Protein AF-A0A6F8TC86-F1 (afdb_monomer_lite)

Structure (mmCIF, N/CA/C/O backbone):
data_AF-A0A6F8TC86-F1
#
_entry.id   AF-A0A6F8TC86-F1
#
loop_
_atom_site.group_PDB
_atom_site.id
_atom_site.type_symbol
_atom_site.label_atom_id
_atom_site.label_alt_id
_atom_site.label_comp_id
_atom_site.label_asym_id
_atom_site.label_entity_id
_atom_site.label_seq_id
_atom_site.pdbx_PDB_ins_code
_atom_site.Cartn_x
_atom_site.Cartn_y
_atom_site.Cartn_z
_atom_site.occupancy
_atom_site.B_iso_or_equiv
_atom_site.auth_seq_id
_atom_site.auth_comp_id
_atom_site.auth_asym_id
_atom_site.auth_atom_id
_atom_site.pdbx_PDB_model_num
ATOM 1 N N . MET A 1 1 ? 11.403 32.252 -24.247 1.00 45.94 1 MET A N 1
ATOM 2 C CA . MET A 1 1 ? 11.508 31.681 -22.887 1.00 45.94 1 MET A CA 1
ATOM 3 C C . MET A 1 1 ? 11.179 30.199 -22.982 1.00 45.94 1 MET A C 1
ATOM 5 O O . MET A 1 1 ? 10.021 29.873 -23.185 1.00 45.94 1 MET A O 1
ATOM 9 N N . ASN A 1 2 ? 12.176 29.314 -22.921 1.00 53.31 2 ASN A N 1
ATOM 10 C CA . ASN A 1 2 ? 11.933 27.871 -22.824 1.00 53.31 2 ASN A CA 1
ATOM 11 C C . ASN A 1 2 ? 11.804 27.520 -21.340 1.00 53.31 2 ASN A C 1
ATOM 13 O O . ASN A 1 2 ? 12.812 27.300 -20.674 1.00 53.31 2 ASN A O 1
ATOM 17 N N . SER A 1 3 ? 10.586 27.521 -20.795 1.00 66.25 3 SER A N 1
ATOM 18 C CA . SER A 1 3 ? 10.360 26.902 -19.492 1.00 66.25 3 SER A CA 1
ATOM 19 C C . SER A 1 3 ? 10.403 25.391 -19.685 1.00 66.25 3 SER A C 1
ATOM 21 O O . SER A 1 3 ? 9.488 24.804 -20.263 1.00 66.25 3 SER A O 1
ATOM 23 N N . ASN A 1 4 ? 11.475 24.753 -19.218 1.00 78.25 4 ASN A N 1
ATOM 24 C CA . ASN A 1 4 ? 11.487 23.306 -19.040 1.00 78.25 4 ASN A CA 1
ATOM 25 C C . ASN A 1 4 ? 10.399 22.972 -18.013 1.00 78.25 4 ASN A C 1
ATOM 27 O O . ASN A 1 4 ? 10.563 23.225 -16.821 1.00 78.25 4 ASN A O 1
ATOM 31 N N . PHE A 1 5 ? 9.256 22.476 -18.481 1.00 83.44 5 PHE A N 1
ATOM 32 C CA . PHE A 1 5 ? 8.169 22.073 -17.600 1.00 83.44 5 PHE A CA 1
ATOM 33 C C . PHE A 1 5 ? 8.553 20.781 -16.876 1.00 83.44 5 PHE A C 1
ATOM 35 O O . PHE A 1 5 ? 8.745 19.738 -17.501 1.00 83.44 5 PHE A O 1
ATOM 42 N N . THR A 1 6 ? 8.624 20.842 -15.548 1.00 88.25 6 THR A N 1
ATOM 43 C CA . THR A 1 6 ? 8.778 19.656 -14.701 1.00 88.25 6 THR A CA 1
ATOM 44 C C . THR A 1 6 ? 7.419 18.989 -14.516 1.00 88.25 6 THR A C 1
ATOM 46 O O . THR A 1 6 ? 6.499 19.578 -13.950 1.00 88.25 6 THR A O 1
ATOM 49 N N . ARG A 1 7 ? 7.281 17.743 -14.978 1.00 88.44 7 ARG A N 1
ATOM 50 C CA . ARG A 1 7 ? 6.081 16.933 -14.738 1.00 88.44 7 ARG A CA 1
ATOM 51 C C . ARG A 1 7 ? 6.150 16.312 -13.341 1.00 88.44 7 ARG A C 1
ATOM 53 O O . ARG A 1 7 ? 7.044 15.517 -13.074 1.00 88.44 7 ARG A O 1
ATOM 60 N N . ILE A 1 8 ? 5.181 16.633 -12.485 1.00 90.31 8 ILE A N 1
ATOM 61 C CA . ILE A 1 8 ? 5.012 16.022 -11.158 1.00 90.31 8 ILE A CA 1
ATOM 62 C C . ILE A 1 8 ? 3.886 14.987 -11.244 1.00 90.31 8 ILE A C 1
ATOM 64 O O . ILE A 1 8 ? 2.792 15.303 -11.708 1.00 90.31 8 ILE A O 1
ATOM 68 N N . ILE A 1 9 ? 4.155 13.754 -10.810 1.00 90.44 9 ILE A N 1
ATOM 69 C CA . ILE A 1 9 ? 3.167 12.668 -10.754 1.00 90.44 9 ILE A CA 1
ATOM 70 C C . ILE A 1 9 ? 2.958 12.314 -9.276 1.00 90.44 9 ILE A C 1
ATOM 72 O O . ILE A 1 9 ? 3.897 11.816 -8.652 1.00 90.44 9 ILE A O 1
ATOM 76 N N . PRO A 1 10 ? 1.776 12.577 -8.689 1.00 94.31 10 PRO A N 1
ATOM 77 C CA . PRO A 1 10 ? 1.536 12.284 -7.283 1.00 94.31 10 PRO A CA 1
ATOM 78 C C . PRO A 1 10 ? 1.423 10.778 -7.063 1.00 94.31 10 PRO A C 1
ATOM 80 O O . PRO A 1 10 ? 0.707 10.093 -7.794 1.00 94.31 10 PRO A O 1
ATOM 83 N N . ILE A 1 11 ? 2.085 10.279 -6.023 1.00 97.19 11 ILE A N 1
ATOM 84 C CA . ILE A 1 11 ? 1.867 8.933 -5.495 1.00 97.19 11 ILE A CA 1
ATOM 85 C C . ILE A 1 11 ? 1.044 9.071 -4.222 1.00 97.19 11 ILE A C 1
ATOM 87 O O . ILE A 1 11 ? 1.436 9.791 -3.307 1.00 97.19 11 ILE A O 1
ATOM 91 N N . TYR A 1 12 ? -0.117 8.430 -4.182 1.00 97.12 12 TYR A N 1
ATOM 92 C CA . TYR A 1 12 ? -1.070 8.562 -3.094 1.00 97.12 12 TYR A CA 1
ATOM 93 C C . TYR A 1 12 ? -1.790 7.244 -2.822 1.00 97.12 12 TYR A C 1
ATOM 95 O O . TYR A 1 12 ? -1.959 6.393 -3.699 1.00 97.12 12 TYR A O 1
ATOM 103 N N . SER A 1 13 ? -2.233 7.106 -1.578 1.00 98.19 13 SER A N 1
ATOM 104 C CA . SER A 1 13 ? -3.127 6.045 -1.133 1.00 98.19 13 SER A CA 1
ATOM 105 C C . SER A 1 13 ? -4.248 6.698 -0.346 1.00 98.19 13 SER A C 1
ATOM 107 O O . SER A 1 13 ? -3.976 7.517 0.531 1.00 98.19 13 SER A O 1
ATOM 109 N N . PHE A 1 14 ? -5.491 6.360 -0.668 1.00 97.81 14 PHE A N 1
ATOM 110 C CA . PHE A 1 14 ? -6.641 6.760 0.119 1.00 97.81 14 PHE A CA 1
ATOM 111 C C . PHE A 1 14 ? -7.274 5.520 0.758 1.00 97.81 14 PHE A C 1
ATOM 113 O O . PHE A 1 14 ? -7.593 4.560 0.051 1.00 97.81 14 PHE A O 1
ATOM 120 N N . PRO A 1 15 ? -7.489 5.541 2.080 1.00 97.00 15 PRO A N 1
ATOM 121 C CA . PRO A 1 15 ? -7.236 6.673 2.981 1.00 97.00 15 PRO A CA 1
ATOM 122 C C . PRO A 1 15 ? -5.811 6.746 3.559 1.00 97.00 15 PRO A C 1
ATOM 124 O O . PRO A 1 15 ? -5.442 7.788 4.090 1.00 97.00 15 PRO A O 1
ATOM 127 N N . CYS A 1 16 ? -5.013 5.679 3.481 1.00 97.12 16 CYS A N 1
ATOM 128 C CA . CYS A 1 16 ? -3.662 5.637 4.051 1.00 97.12 16 CYS A CA 1
ATOM 129 C C . CYS A 1 16 ? -2.775 4.594 3.353 1.00 97.12 16 CYS A C 1
ATOM 131 O O . CYS A 1 16 ? -3.238 3.842 2.488 1.00 97.12 16 CYS A O 1
ATOM 133 N N . ILE A 1 17 ? -1.485 4.563 3.703 1.00 96.19 17 ILE A N 1
ATOM 134 C CA . ILE A 1 17 ? -0.491 3.677 3.078 1.00 96.19 17 ILE A CA 1
ATOM 135 C C . ILE A 1 17 ? -0.751 2.195 3.370 1.00 96.19 17 ILE A C 1
ATOM 137 O O . ILE A 1 17 ? -0.394 1.348 2.559 1.00 96.19 17 ILE A O 1
ATOM 141 N N . GLU A 1 18 ? -1.450 1.866 4.454 1.00 97.31 18 GLU A N 1
ATOM 142 C CA . GLU A 1 18 ? -1.822 0.494 4.806 1.00 97.31 18 GLU A CA 1
ATOM 143 C C . GLU A 1 18 ? -2.677 -0.184 3.728 1.00 97.31 18 GLU A C 1
ATOM 145 O O . GLU A 1 18 ? -2.656 -1.407 3.627 1.00 97.31 18 GLU A O 1
ATOM 150 N N . ILE A 1 19 ? -3.355 0.574 2.855 1.00 98.19 19 ILE A N 1
ATOM 151 C CA . ILE A 1 19 ? -3.999 0.004 1.662 1.00 98.19 19 ILE A CA 1
ATOM 152 C C . ILE A 1 19 ? -2.972 -0.701 0.772 1.00 98.19 19 ILE A C 1
ATOM 154 O O . ILE A 1 19 ? -3.235 -1.796 0.290 1.00 98.19 19 ILE A O 1
ATOM 158 N N . TRP A 1 20 ? -1.784 -0.124 0.576 1.00 97.81 20 TRP A N 1
ATOM 159 C CA . TRP A 1 20 ? -0.716 -0.779 -0.180 1.00 97.81 20 TRP A CA 1
ATOM 160 C C . TRP A 1 20 ? -0.249 -2.078 0.491 1.00 97.81 20 TRP A C 1
ATOM 162 O O . TRP A 1 20 ? -0.056 -3.087 -0.189 1.00 97.81 20 TRP A O 1
ATOM 172 N N . PHE A 1 21 ? -0.120 -2.092 1.818 1.00 97.25 21 PHE A N 1
ATOM 173 C CA . PHE A 1 21 ? 0.275 -3.297 2.553 1.00 97.25 21 PHE A CA 1
ATOM 174 C C . PHE A 1 21 ? -0.800 -4.380 2.496 1.00 97.25 21 PHE A C 1
ATOM 176 O O . PHE A 1 21 ? -0.490 -5.529 2.190 1.00 97.25 21 PHE A O 1
ATOM 183 N N . LEU A 1 22 ? -2.071 -4.005 2.639 1.00 97.50 22 LEU A N 1
ATOM 184 C CA . LEU A 1 22 ? -3.201 -4.918 2.510 1.00 97.50 22 LEU A CA 1
ATOM 185 C C . LEU A 1 22 ? -3.234 -5.623 1.143 1.00 97.50 22 LEU A C 1
ATOM 187 O O . LEU A 1 22 ? -3.530 -6.816 1.062 1.00 97.50 22 LEU A O 1
ATOM 191 N N . LEU A 1 23 ? -2.848 -4.917 0.076 1.00 98.12 23 LEU A N 1
ATOM 192 C CA . LEU A 1 23 ? -2.820 -5.455 -1.286 1.00 98.12 23 LEU A CA 1
ATOM 193 C C . LEU A 1 23 ? -1.779 -6.564 -1.501 1.00 98.12 23 LEU A C 1
ATOM 195 O O . LEU A 1 23 ? -1.876 -7.274 -2.503 1.00 98.12 23 LEU A O 1
ATOM 199 N N . HIS A 1 24 ? -0.845 -6.789 -0.571 1.00 97.81 24 HIS A N 1
ATOM 200 C CA . HIS A 1 24 ? 0.015 -7.982 -0.589 1.00 97.81 24 HIS A CA 1
ATOM 201 C C . HIS A 1 24 ? -0.783 -9.263 -0.299 1.00 97.81 24 HIS A C 1
ATOM 203 O O . HIS A 1 24 ? -0.402 -10.345 -0.740 1.00 97.81 24 HIS A O 1
ATOM 209 N N . PHE A 1 25 ? -1.932 -9.146 0.368 1.00 97.31 25 PHE A N 1
ATOM 210 C CA . PHE A 1 25 ? -2.750 -10.278 0.793 1.00 97.31 25 PHE A CA 1
ATOM 211 C C . PHE A 1 25 ? -4.087 -10.341 0.058 1.00 97.31 25 PHE A C 1
ATOM 213 O O . PHE A 1 25 ? -4.494 -11.413 -0.386 1.00 97.31 25 PHE A O 1
ATOM 220 N N . GLU A 1 26 ? -4.766 -9.217 -0.153 1.00 96.25 26 GLU A N 1
ATOM 221 C CA . GLU A 1 26 ? -6.087 -9.220 -0.782 1.00 96.25 26 GLU A CA 1
ATOM 222 C C . GLU A 1 26 ? -6.380 -7.968 -1.606 1.00 96.25 26 GLU A C 1
ATOM 224 O O . GLU A 1 26 ? -5.914 -6.874 -1.313 1.00 96.25 26 GLU A O 1
ATOM 229 N N . CYS A 1 27 ? -7.200 -8.126 -2.646 1.00 97.88 27 CYS A N 1
ATOM 230 C CA . CYS A 1 27 ? -7.774 -7.005 -3.383 1.00 97.88 27 CYS A CA 1
ATOM 231 C C . CYS A 1 27 ? -9.169 -6.720 -2.828 1.00 97.88 27 CYS A C 1
ATOM 233 O O . CYS A 1 27 ? -10.070 -7.539 -3.012 1.00 97.88 27 CYS A O 1
ATOM 235 N N . THR A 1 28 ? -9.365 -5.562 -2.196 1.00 95.81 28 THR A N 1
ATOM 236 C CA . THR A 1 28 ? -10.651 -5.183 -1.596 1.00 95.81 28 THR A CA 1
ATOM 237 C C . THR A 1 28 ? -11.157 -3.844 -2.119 1.00 95.81 28 THR A C 1
ATOM 239 O O . THR A 1 28 ? -10.427 -2.859 -2.144 1.00 95.81 28 THR A O 1
ATOM 242 N N . THR A 1 29 ? -12.428 -3.804 -2.519 1.00 97.25 29 THR A N 1
ATOM 243 C CA . THR A 1 29 ? -13.163 -2.575 -2.871 1.00 97.25 29 THR A CA 1
ATOM 244 C C . THR A 1 29 ? -14.114 -2.147 -1.754 1.00 97.25 29 THR A C 1
ATOM 246 O O . THR A 1 29 ? -14.945 -1.266 -1.960 1.00 97.25 29 THR A O 1
ATOM 249 N N . ARG A 1 30 ? -14.053 -2.804 -0.584 1.00 94.75 30 ARG A N 1
ATOM 250 C CA . ARG A 1 30 ? -14.906 -2.470 0.559 1.00 94.75 30 ARG A CA 1
ATOM 251 C C . ARG A 1 30 ? -14.582 -1.042 1.010 1.00 94.75 30 ARG A C 1
ATOM 253 O O . ARG A 1 30 ? -13.433 -0.809 1.382 1.00 94.75 30 ARG A O 1
ATOM 260 N N . PRO A 1 31 ? -15.551 -0.113 1.037 1.00 94.75 31 PRO A N 1
ATOM 261 C CA . PRO A 1 31 ? -15.298 1.232 1.529 1.00 94.75 31 PRO A CA 1
ATOM 262 C C . PRO A 1 31 ? -14.981 1.195 3.025 1.00 94.75 31 PRO A C 1
ATOM 264 O O . PRO A 1 31 ? -15.616 0.470 3.795 1.00 94.75 31 PRO A O 1
ATOM 267 N N . PHE A 1 32 ? -14.010 2.001 3.438 1.00 96.69 32 PHE A N 1
ATOM 268 C CA . PHE A 1 32 ? -13.663 2.186 4.842 1.00 96.69 32 PHE A CA 1
ATOM 269 C C . PHE A 1 32 ? -14.294 3.469 5.377 1.00 96.69 32 PHE A C 1
ATOM 271 O O . PHE A 1 32 ? -14.468 4.436 4.643 1.00 96.69 32 PHE A O 1
ATOM 278 N N . ASN A 1 33 ? -14.631 3.492 6.662 1.00 97.75 33 ASN A N 1
ATOM 279 C CA . ASN A 1 33 ? -15.150 4.675 7.343 1.00 97.75 33 ASN A CA 1
ATOM 280 C C . ASN A 1 33 ? -14.486 4.789 8.714 1.00 97.75 33 ASN A C 1
ATOM 282 O O . ASN A 1 33 ? -14.014 3.786 9.253 1.00 97.75 33 ASN A O 1
ATOM 286 N N . SER A 1 34 ? -14.461 5.995 9.282 1.00 97.19 34 SER A N 1
ATOM 287 C CA . SER A 1 34 ? -14.123 6.165 10.696 1.00 97.19 34 SER A CA 1
ATOM 288 C C . SER A 1 34 ? -15.114 5.400 11.575 1.00 97.19 34 SER A C 1
ATOM 290 O O . SER A 1 34 ? -16.279 5.208 11.216 1.00 97.19 34 SER A O 1
ATOM 292 N N . GLN A 1 35 ? -14.644 4.944 12.733 1.00 97.50 35 GLN A N 1
ATOM 293 C CA . GLN A 1 35 ? -15.456 4.172 13.671 1.00 97.50 35 GLN A CA 1
ATOM 294 C C . GLN A 1 35 ? -15.226 4.670 15.095 1.00 97.50 35 GLN A C 1
ATOM 296 O O . GLN A 1 35 ? -14.126 4.577 15.642 1.00 97.50 35 GLN A O 1
ATOM 301 N N . GLY A 1 36 ? -16.278 5.210 15.713 1.00 96.19 36 GLY A N 1
ATOM 302 C CA . GLY A 1 36 ? -16.188 5.811 17.042 1.00 96.19 36 GLY A CA 1
ATOM 303 C C . GLY A 1 36 ? -15.147 6.933 17.077 1.00 96.19 36 GLY A C 1
ATOM 304 O O . GLY A 1 36 ? -15.276 7.922 16.362 1.00 96.19 36 GLY A O 1
ATOM 305 N N . LYS A 1 37 ? -14.112 6.770 17.909 1.00 96.88 37 LYS A N 1
ATOM 306 C CA . LYS A 1 37 ? -12.999 7.729 18.034 1.00 96.88 37 LYS A CA 1
ATOM 307 C C . LYS A 1 37 ? -11.842 7.473 17.061 1.00 96.88 37 LYS A C 1
ATOM 309 O O . LYS A 1 37 ? -10.910 8.267 17.043 1.00 96.88 37 LYS A O 1
ATOM 314 N N . LYS A 1 38 ? -11.883 6.384 16.287 1.00 97.62 38 LYS A N 1
ATOM 315 C CA . LYS A 1 38 ? -10.810 6.006 15.364 1.00 97.62 38 LYS A CA 1
ATOM 316 C C . LYS A 1 38 ? -11.007 6.674 14.012 1.00 97.62 38 LYS A C 1
ATOM 318 O O . LYS A 1 38 ? -12.089 6.606 13.418 1.00 97.62 38 LYS A O 1
ATOM 323 N N . SER A 1 39 ? -9.945 7.290 13.512 1.00 97.88 39 SER A N 1
ATOM 324 C CA . SER A 1 39 ? -9.850 7.747 12.133 1.00 97.88 39 SER A CA 1
ATOM 325 C C .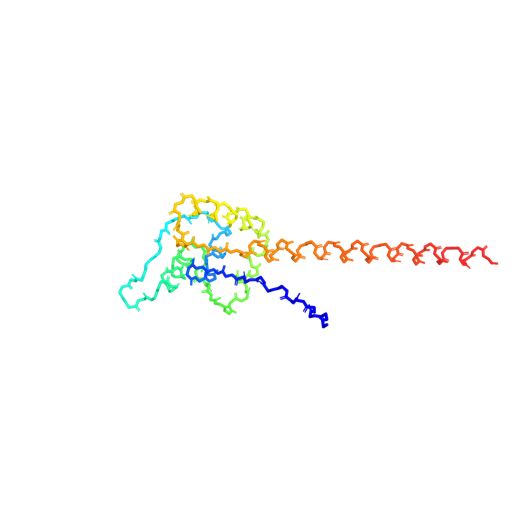 SER A 1 39 ? -9.987 6.575 11.160 1.00 97.88 39 SER A C 1
ATOM 327 O O . SER A 1 39 ? -9.763 5.412 11.495 1.00 97.88 39 SER A O 1
ATOM 329 N N . ILE A 1 40 ? -10.338 6.882 9.913 1.00 97.94 40 ILE A N 1
ATOM 330 C CA . ILE A 1 40 ? -10.433 5.875 8.852 1.00 97.94 40 ILE A CA 1
ATOM 331 C C . ILE A 1 40 ? -9.096 5.131 8.629 1.00 97.94 40 ILE A C 1
ATOM 333 O O . ILE A 1 40 ? -9.104 3.941 8.324 1.00 97.94 40 ILE A O 1
ATOM 337 N N . GLY A 1 41 ? -7.956 5.806 8.827 1.00 97.00 41 GLY A N 1
ATOM 338 C CA . GLY A 1 41 ? -6.629 5.195 8.730 1.00 97.00 41 GLY A CA 1
ATOM 339 C C . GLY A 1 41 ? -6.358 4.215 9.871 1.00 97.00 41 GLY A C 1
ATOM 340 O O . GLY A 1 41 ? -5.917 3.098 9.620 1.00 97.00 41 GLY A O 1
ATOM 341 N N . GLU A 1 42 ? -6.713 4.583 11.107 1.00 97.88 42 GLU A N 1
ATOM 342 C CA . GLU A 1 42 ? -6.620 3.679 12.263 1.00 97.88 42 GLU A CA 1
ATOM 343 C C . GLU A 1 42 ? -7.486 2.429 12.079 1.00 97.88 42 GLU A C 1
ATOM 345 O O . GLU A 1 42 ? -7.032 1.332 12.375 1.00 97.88 42 GLU A O 1
ATOM 350 N N . VAL A 1 43 ? -8.687 2.561 11.504 1.00 98.12 43 VAL A N 1
ATOM 351 C CA . VAL A 1 43 ? -9.557 1.407 11.210 1.00 98.12 43 VAL A CA 1
ATOM 352 C C . VAL A 1 43 ? -8.894 0.423 10.238 1.00 98.12 43 VAL A C 1
ATOM 354 O O . VAL A 1 43 ? -8.995 -0.791 10.416 1.00 98.12 43 VAL A O 1
ATOM 357 N N . ILE A 1 44 ? -8.202 0.917 9.209 1.00 97.50 44 ILE A N 1
ATOM 358 C CA . ILE A 1 44 ? -7.486 0.045 8.264 1.00 97.50 44 ILE A CA 1
ATOM 359 C C . ILE A 1 44 ? -6.249 -0.559 8.908 1.00 97.50 44 ILE A C 1
ATOM 361 O O . ILE A 1 44 ? -5.980 -1.739 8.694 1.00 97.50 44 ILE A O 1
ATOM 365 N N . LYS A 1 45 ? -5.517 0.223 9.703 1.00 97.44 45 LYS A N 1
ATOM 366 C CA . LYS A 1 45 ? -4.365 -0.269 10.454 1.00 97.44 45 LYS A CA 1
ATOM 367 C C . LYS A 1 45 ? -4.764 -1.400 11.399 1.00 97.44 45 LYS A C 1
ATOM 369 O O . LYS A 1 45 ? -4.135 -2.451 11.361 1.00 97.44 45 LYS A O 1
ATOM 374 N N . ASP A 1 46 ? -5.847 -1.233 12.153 1.00 97.50 46 ASP A N 1
ATOM 375 C CA . ASP A 1 46 ? -6.390 -2.274 13.028 1.00 97.50 46 ASP A CA 1
ATOM 376 C C . ASP A 1 46 ? -6.796 -3.522 12.238 1.00 97.50 46 ASP A C 1
ATOM 378 O O . ASP A 1 46 ? -6.526 -4.649 12.653 1.00 97.50 46 ASP A O 1
ATOM 382 N N . TYR A 1 47 ? -7.450 -3.339 11.086 1.00 97.50 47 TYR A N 1
ATOM 383 C CA . TYR A 1 47 ? -7.837 -4.450 10.219 1.00 97.50 47 TYR A CA 1
ATOM 384 C C . TYR A 1 47 ? -6.608 -5.212 9.707 1.00 97.50 47 TYR A C 1
ATOM 386 O O . TYR A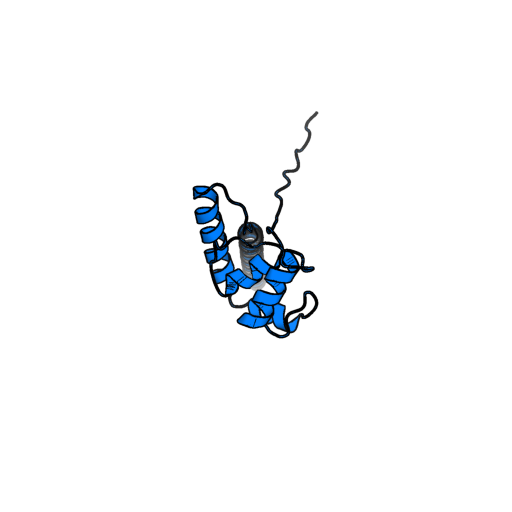 1 47 ? -6.569 -6.440 9.766 1.00 97.50 47 TYR A O 1
ATOM 394 N N . PHE A 1 48 ? -5.578 -4.492 9.262 1.00 97.44 48 PHE A N 1
ATOM 395 C CA . PHE A 1 48 ? -4.328 -5.083 8.802 1.00 97.44 48 PHE A CA 1
ATOM 396 C C . PHE A 1 48 ? -3.601 -5.831 9.928 1.00 97.44 48 PHE A C 1
ATOM 398 O O . PHE A 1 48 ? -3.188 -6.976 9.735 1.00 97.44 48 PHE A O 1
ATOM 405 N N . GLN A 1 49 ? -3.517 -5.229 11.118 1.00 97.88 49 GLN A N 1
ATOM 406 C CA . GLN A 1 49 ? -2.910 -5.845 12.298 1.00 97.88 49 GLN A CA 1
ATOM 407 C C . GLN A 1 49 ? -3.646 -7.116 12.722 1.00 97.88 49 GLN A C 1
ATOM 409 O O . GLN A 1 49 ? -3.039 -8.172 12.865 1.00 97.88 49 GLN A O 1
ATOM 414 N N . SER A 1 50 ? -4.967 -7.035 12.877 1.00 97.88 50 SER A N 1
ATOM 415 C CA . SER A 1 50 ? -5.784 -8.163 13.339 1.00 97.88 50 SER A CA 1
ATOM 416 C C . SER A 1 50 ? -5.859 -9.324 12.347 1.00 97.88 50 SER A C 1
ATOM 418 O O . SER A 1 50 ? -6.101 -10.452 12.770 1.00 97.88 50 SER A O 1
ATOM 420 N N . THR A 1 51 ? -5.650 -9.070 11.051 1.00 97.50 51 THR A N 1
ATOM 421 C CA . THR A 1 51 ? -5.848 -10.086 10.004 1.00 97.50 51 THR A CA 1
ATOM 422 C C . THR A 1 51 ? -4.540 -10.662 9.461 1.00 97.50 51 THR A C 1
ATOM 424 O O . THR A 1 51 ? -4.477 -11.858 9.187 1.00 97.50 51 THR A O 1
ATOM 427 N N . TYR A 1 52 ? -3.501 -9.839 9.286 1.00 96.56 52 TYR A N 1
ATOM 428 C CA . TYR A 1 52 ? -2.303 -10.230 8.527 1.00 96.56 52 TYR A CA 1
ATOM 429 C C . TYR A 1 52 ? -0.990 -10.023 9.277 1.00 96.56 52 TYR A C 1
ATOM 431 O O . TYR A 1 52 ? -0.075 -10.826 9.115 1.00 96.56 52 TYR A O 1
ATOM 439 N N . ALA A 1 53 ? -0.872 -8.957 10.072 1.00 96.44 53 ALA A N 1
ATOM 440 C CA . ALA A 1 53 ? 0.401 -8.580 10.683 1.00 96.44 53 ALA A CA 1
ATOM 441 C C . ALA A 1 53 ? 0.218 -7.990 12.094 1.00 96.44 53 ALA A C 1
ATOM 443 O O . ALA A 1 53 ? 0.300 -6.770 12.252 1.00 96.44 53 ALA A O 1
ATOM 444 N N . PRO A 1 54 ? 0.009 -8.827 13.130 1.00 97.00 54 PRO A N 1
ATOM 445 C CA . PRO A 1 54 ? -0.283 -8.375 14.497 1.00 97.00 54 PRO A CA 1
ATOM 446 C C . PRO A 1 54 ? 0.729 -7.377 15.066 1.00 97.00 54 PRO A C 1
ATOM 448 O O . PRO A 1 54 ? 0.346 -6.417 15.730 1.00 97.00 54 PRO A O 1
ATOM 451 N N . ASP A 1 55 ? 2.007 -7.556 14.734 1.00 96.25 55 ASP A N 1
ATOM 452 C CA . ASP A 1 55 ? 3.101 -6.713 15.223 1.00 96.25 55 ASP A CA 1
ATOM 453 C C . ASP A 1 55 ? 3.385 -5.498 14.322 1.00 96.25 55 ASP A C 1
ATOM 455 O O . ASP A 1 55 ? 4.388 -4.800 14.508 1.00 96.25 55 ASP A O 1
ATOM 459 N N . TYR A 1 56 ? 2.551 -5.240 13.307 1.00 97.25 56 TYR A N 1
ATOM 460 C CA . TYR A 1 56 ? 2.755 -4.122 12.391 1.00 97.25 56 TYR A CA 1
ATOM 461 C C . TYR A 1 56 ? 2.723 -2.786 13.135 1.00 97.25 56 TYR A C 1
ATOM 463 O O . TYR A 1 56 ? 1.737 -2.418 13.770 1.00 97.25 56 TYR A O 1
ATOM 471 N N . THR A 1 57 ? 3.779 -2.007 12.953 1.00 94.75 57 THR A N 1
ATOM 472 C CA . THR A 1 57 ? 3.778 -0.557 13.132 1.00 94.75 57 THR A CA 1
ATOM 473 C C . THR A 1 57 ? 4.505 0.052 11.938 1.00 94.75 57 THR A C 1
ATOM 475 O O . THR A 1 57 ? 5.289 -0.621 11.268 1.00 94.75 57 THR A O 1
ATOM 478 N N . GLU A 1 58 ? 4.301 1.340 11.690 1.00 89.38 58 GLU A N 1
ATOM 479 C CA . GLU A 1 58 ? 4.945 2.086 10.604 1.00 89.38 58 GLU A CA 1
ATOM 480 C C . GLU A 1 58 ? 6.480 2.074 10.721 1.00 89.38 58 GLU A C 1
ATOM 482 O O . GLU A 1 58 ? 7.192 2.295 9.744 1.00 89.38 58 GLU A O 1
ATOM 487 N N . THR A 1 59 ? 6.998 1.814 11.924 1.00 93.06 59 THR A N 1
ATOM 488 C CA . THR A 1 59 ? 8.429 1.756 12.235 1.00 93.06 59 THR A CA 1
ATOM 489 C C . THR A 1 59 ? 8.961 0.331 12.392 1.00 93.06 59 THR A C 1
ATOM 491 O O . THR A 1 59 ? 10.178 0.153 12.511 1.00 93.06 59 THR A O 1
ATOM 494 N N . ASN A 1 60 ? 8.100 -0.694 12.363 1.00 95.56 60 ASN A N 1
ATOM 495 C CA . ASN A 1 60 ? 8.520 -2.088 12.465 1.00 95.56 60 ASN A CA 1
ATOM 496 C C . ASN A 1 60 ? 9.081 -2.581 11.124 1.00 95.56 60 ASN A C 1
ATOM 498 O O . ASN A 1 60 ? 8.372 -3.129 10.277 1.00 95.56 60 ASN A O 1
ATOM 502 N N . LYS A 1 61 ? 10.393 -2.399 10.951 1.00 94.69 61 LYS A N 1
ATOM 503 C CA . LYS A 1 61 ? 11.118 -2.787 9.734 1.00 94.69 61 LYS A CA 1
ATOM 504 C C . LYS A 1 61 ? 10.970 -4.265 9.397 1.00 94.69 61 LYS A C 1
ATOM 506 O O . LYS A 1 61 ? 10.779 -4.576 8.233 1.00 94.69 61 LYS A O 1
ATOM 511 N N . ASN A 1 62 ? 10.990 -5.151 10.392 1.00 96.50 62 ASN A N 1
ATOM 512 C CA . ASN A 1 62 ? 10.931 -6.594 10.155 1.00 96.50 62 ASN A CA 1
ATOM 513 C C . ASN A 1 62 ? 9.612 -7.000 9.483 1.00 96.50 62 ASN A C 1
ATOM 515 O O . ASN A 1 62 ? 9.606 -7.820 8.569 1.00 96.50 62 ASN A O 1
ATOM 519 N N . VAL A 1 63 ? 8.497 -6.393 9.906 1.00 95.25 63 VAL A N 1
ATOM 520 C CA . VAL A 1 63 ? 7.184 -6.628 9.289 1.00 95.25 63 VAL A CA 1
ATOM 521 C C . VAL A 1 63 ? 7.121 -6.031 7.884 1.00 95.25 63 VAL A C 1
ATOM 523 O O . VAL A 1 63 ? 6.568 -6.649 6.987 1.00 95.25 63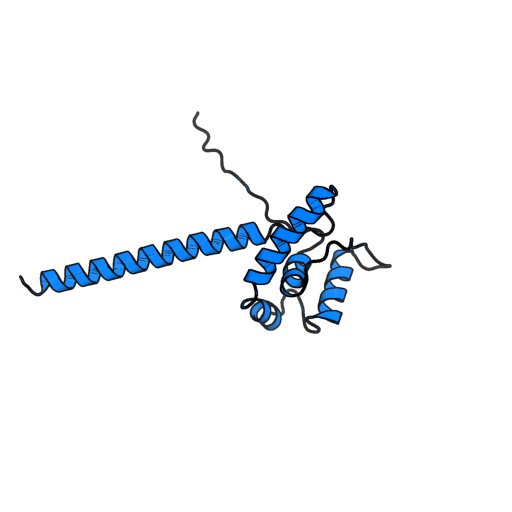 VAL A O 1
ATOM 526 N N . ILE A 1 64 ? 7.694 -4.848 7.652 1.00 92.56 64 ILE A N 1
ATOM 527 C CA . ILE A 1 64 ? 7.692 -4.236 6.313 1.00 92.56 64 ILE A CA 1
ATOM 528 C C . ILE A 1 64 ? 8.581 -5.033 5.345 1.00 92.56 64 ILE A C 1
ATOM 530 O O . ILE A 1 64 ? 8.200 -5.262 4.198 1.00 92.56 64 ILE A O 1
ATOM 534 N N . GLU A 1 65 ? 9.750 -5.484 5.798 1.00 95.25 65 GLU A N 1
ATOM 535 C CA . GLU A 1 65 ? 10.682 -6.293 5.010 1.00 95.25 65 GLU A CA 1
ATOM 536 C C . GLU A 1 65 ? 10.088 -7.655 4.639 1.00 95.25 65 GLU A C 1
ATOM 538 O O . GLU A 1 65 ? 10.326 -8.136 3.531 1.00 95.25 65 GLU A O 1
ATOM 543 N N . SER A 1 66 ? 9.254 -8.248 5.500 1.00 95.19 66 SER A N 1
ATOM 544 C CA . SER A 1 66 ? 8.587 -9.517 5.186 1.00 95.19 66 SER A CA 1
ATOM 545 C C . SER A 1 66 ? 7.541 -9.401 4.072 1.00 95.19 66 SER A C 1
ATOM 547 O O . SER A 1 66 ? 7.230 -10.406 3.440 1.00 95.19 66 SER A O 1
ATOM 549 N N . LEU A 1 67 ? 7.045 -8.193 3.771 1.00 93.44 67 LEU A N 1
ATOM 550 C CA . LEU A 1 67 ? 6.145 -7.945 2.636 1.00 93.44 67 LEU A CA 1
ATOM 551 C C . LEU A 1 67 ? 6.891 -7.877 1.297 1.00 93.44 67 LEU A C 1
ATOM 553 O O . LEU A 1 67 ? 6.283 -8.067 0.243 1.00 93.44 67 LEU A O 1
ATOM 557 N N . VAL A 1 68 ? 8.202 -7.604 1.320 1.00 90.56 68 VAL A N 1
ATOM 558 C CA . VAL A 1 68 ? 8.999 -7.363 0.110 1.00 90.56 68 VAL A CA 1
ATOM 559 C C . VAL A 1 68 ? 8.927 -8.516 -0.886 1.00 90.56 68 VAL A C 1
ATOM 561 O O . VAL A 1 68 ? 8.750 -8.205 -2.054 1.00 90.56 68 VAL A O 1
ATOM 564 N N . PRO A 1 69 ? 9.032 -9.807 -0.523 1.00 92.88 69 PRO A N 1
ATOM 565 C CA . PRO A 1 69 ? 9.018 -10.890 -1.509 1.00 92.88 69 PRO A CA 1
ATOM 566 C C . PRO A 1 69 ? 7.755 -10.935 -2.388 1.00 92.88 69 PRO A C 1
ATOM 568 O O . PRO A 1 69 ? 7.851 -11.269 -3.568 1.00 92.88 69 PRO A O 1
ATOM 571 N N . ASP A 1 70 ? 6.602 -10.519 -1.856 1.00 91.88 70 ASP A N 1
ATOM 572 C CA . ASP A 1 70 ? 5.292 -10.651 -2.510 1.00 91.88 70 ASP A CA 1
ATOM 573 C C . ASP A 1 70 ? 4.789 -9.352 -3.165 1.00 91.88 70 ASP A C 1
ATOM 575 O O . ASP A 1 70 ? 3.614 -9.220 -3.526 1.00 91.88 70 ASP A O 1
ATOM 579 N N . TYR A 1 71 ? 5.672 -8.375 -3.377 1.00 94.81 71 TYR A N 1
ATOM 580 C CA . TYR A 1 71 ? 5.294 -7.066 -3.916 1.00 94.81 71 TYR A CA 1
ATOM 581 C C . TYR A 1 71 ? 4.636 -7.132 -5.312 1.00 94.81 71 TYR A C 1
ATOM 583 O O . TYR A 1 71 ? 3.864 -6.244 -5.681 1.00 94.81 71 TYR A O 1
ATOM 591 N N . GLU A 1 72 ? 4.910 -8.168 -6.116 1.00 96.69 72 GLU A N 1
ATOM 592 C CA . GLU A 1 72 ? 4.270 -8.337 -7.430 1.00 96.69 72 GLU A CA 1
ATOM 593 C C . GLU A 1 72 ? 2.763 -8.584 -7.308 1.00 96.69 72 GLU A C 1
ATOM 595 O O . GLU A 1 72 ? 1.980 -8.065 -8.111 1.00 96.69 72 GLU A O 1
ATOM 600 N N . ARG A 1 73 ? 2.337 -9.293 -6.256 1.00 97.81 73 ARG A N 1
ATOM 601 C CA . ARG A 1 73 ? 0.919 -9.466 -5.934 1.00 97.81 73 ARG A CA 1
ATOM 602 C C . ARG A 1 73 ? 0.278 -8.134 -5.560 1.00 97.81 73 ARG A C 1
ATOM 604 O O . ARG A 1 73 ? -0.823 -7.845 -6.030 1.00 97.81 73 ARG A O 1
ATOM 611 N N . ALA A 1 74 ? 0.981 -7.297 -4.800 1.00 98.06 74 ALA A N 1
ATOM 612 C CA . ALA A 1 74 ? 0.514 -5.955 -4.466 1.00 98.06 74 ALA A CA 1
ATOM 613 C C . ALA A 1 74 ? 0.371 -5.059 -5.705 1.00 98.06 74 ALA A C 1
ATOM 615 O O . ALA A 1 74 ? -0.632 -4.356 -5.835 1.00 98.06 74 ALA A O 1
ATOM 616 N N . ILE A 1 75 ? 1.303 -5.135 -6.666 1.00 98.44 75 ILE A N 1
ATOM 617 C CA . ILE A 1 75 ? 1.172 -4.455 -7.968 1.00 98.44 75 ILE A CA 1
ATOM 618 C C . ILE A 1 75 ? -0.106 -4.910 -8.679 1.00 98.44 75 ILE A C 1
ATOM 620 O O . ILE A 1 75 ? -0.923 -4.071 -9.066 1.00 98.44 75 ILE A O 1
ATOM 624 N N . TYR A 1 76 ? -0.292 -6.224 -8.832 1.00 98.50 76 TYR A N 1
ATOM 625 C CA . TYR A 1 76 ? -1.459 -6.791 -9.509 1.00 98.50 76 TYR A CA 1
ATOM 626 C C . TYR A 1 76 ? -2.772 -6.343 -8.850 1.00 98.50 76 TYR A C 1
ATOM 628 O O . TYR A 1 76 ? -3.672 -5.831 -9.522 1.00 98.50 76 TYR A O 1
ATOM 636 N N . ASN A 1 77 ? -2.860 -6.473 -7.526 1.00 98.62 77 ASN A N 1
ATOM 637 C CA . ASN A 1 77 ? -4.046 -6.101 -6.765 1.00 98.62 77 ASN A CA 1
ATOM 638 C C . ASN A 1 77 ? -4.304 -4.590 -6.803 1.00 98.62 77 ASN A C 1
ATOM 640 O O . ASN A 1 77 ? -5.452 -4.177 -6.909 1.00 98.62 77 ASN A O 1
ATOM 644 N N . SER A 1 78 ? -3.264 -3.756 -6.784 1.00 98.50 78 SER A N 1
ATOM 645 C CA . SER A 1 78 ? -3.402 -2.301 -6.877 1.00 98.50 78 SER A CA 1
ATOM 646 C C . SER A 1 78 ? -3.940 -1.850 -8.240 1.00 98.50 78 SER A C 1
ATOM 648 O O . SER A 1 78 ? -4.859 -1.032 -8.291 1.00 98.50 78 SER A O 1
ATOM 650 N N . ILE A 1 79 ? -3.451 -2.431 -9.342 1.00 98.56 79 ILE A N 1
ATOM 651 C CA . ILE A 1 79 ? -3.989 -2.174 -10.690 1.00 98.56 79 ILE A CA 1
ATOM 652 C C . ILE A 1 79 ? -5.457 -2.608 -10.760 1.00 98.56 79 ILE A C 1
ATOM 654 O O . ILE A 1 79 ? -6.316 -1.870 -11.250 1.00 98.56 79 ILE A O 1
ATOM 658 N N . ARG A 1 80 ? -5.759 -3.805 -10.242 1.00 98.56 80 ARG A N 1
ATOM 659 C CA . ARG A 1 80 ? -7.123 -4.337 -10.198 1.00 98.56 80 ARG A CA 1
ATOM 660 C C . ARG A 1 80 ? -8.054 -3.436 -9.384 1.00 98.56 80 ARG A C 1
ATOM 662 O O . ARG A 1 80 ? -9.140 -3.128 -9.871 1.00 98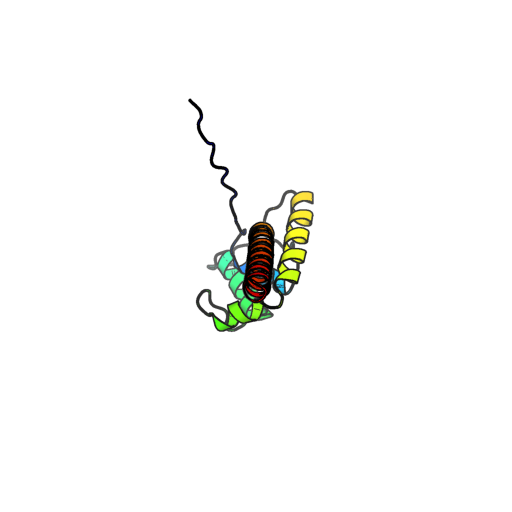.56 80 ARG A O 1
ATOM 669 N N . LEU A 1 81 ? -7.618 -2.974 -8.213 1.00 98.62 81 LEU A N 1
ATOM 670 C CA . LEU A 1 81 ? -8.365 -2.059 -7.355 1.00 98.62 81 LEU A CA 1
ATOM 671 C C . LEU A 1 81 ? -8.701 -0.759 -8.090 1.00 98.62 81 LEU A C 1
ATOM 673 O O . LEU A 1 81 ? -9.872 -0.394 -8.166 1.00 98.62 81 LEU A O 1
ATOM 677 N N . CYS A 1 82 ? -7.708 -0.098 -8.695 1.00 98.12 82 CYS A N 1
ATOM 678 C CA . CYS A 1 82 ? -7.933 1.129 -9.463 1.00 98.12 82 CYS A CA 1
ATOM 679 C C . CYS A 1 82 ? -8.943 0.922 -10.598 1.00 98.12 82 CYS A C 1
ATOM 681 O O . CYS A 1 82 ? -9.836 1.746 -10.783 1.00 98.12 82 CYS A O 1
ATOM 683 N N . ASN A 1 83 ? -8.846 -0.196 -11.322 1.00 98.19 83 ASN A N 1
ATOM 684 C CA . ASN A 1 83 ? -9.774 -0.532 -12.402 1.00 98.19 83 ASN A CA 1
ATOM 685 C C . ASN A 1 83 ? -11.198 -0.825 -11.912 1.00 98.19 83 ASN A C 1
ATOM 687 O O . ASN A 1 83 ? -12.157 -0.595 -12.643 1.00 98.19 83 ASN A O 1
ATOM 691 N N . GLN A 1 84 ? -11.358 -1.395 -10.717 1.00 98.31 84 GLN A N 1
ATOM 692 C CA . GLN A 1 84 ? -12.678 -1.650 -10.141 1.00 98.31 84 GLN A CA 1
ATOM 693 C C . GLN A 1 84 ? -13.308 -0.357 -9.622 1.00 98.31 84 GLN A C 1
ATOM 695 O O . GLN A 1 84 ? -14.480 -0.105 -9.883 1.00 98.31 84 GLN A O 1
ATOM 700 N N . GLN A 1 85 ? -12.522 0.476 -8.946 1.00 98.25 85 GLN A N 1
ATOM 701 C CA . GLN A 1 85 ? -12.991 1.720 -8.344 1.00 98.25 85 GLN A CA 1
ATOM 702 C C . GLN A 1 85 ? -13.310 2.797 -9.383 1.00 98.25 85 GLN A C 1
ATOM 704 O O . GLN A 1 85 ? -14.304 3.508 -9.239 1.00 98.25 85 GLN A O 1
ATOM 709 N N . SER A 1 86 ? -12.546 2.865 -10.479 1.00 97.50 86 SER A N 1
ATOM 710 C CA . SER A 1 86 ? -12.830 3.787 -11.585 1.00 97.50 86 SER A CA 1
ATOM 711 C C . SER A 1 86 ? -14.180 3.509 -12.249 1.00 97.50 86 SER A C 1
ATOM 713 O O . SER A 1 86 ? -14.894 4.446 -12.588 1.00 97.50 86 SER A O 1
ATOM 715 N N . LYS A 1 87 ? -14.587 2.236 -12.360 1.00 98.12 87 LYS A N 1
ATOM 716 C CA . LYS A 1 87 ? -15.896 1.845 -12.918 1.00 98.12 87 LYS A CA 1
ATOM 717 C C . LYS A 1 87 ? -17.081 2.341 -12.094 1.00 98.12 87 LYS A C 1
ATOM 719 O O . LYS A 1 87 ? -18.176 2.458 -12.632 1.00 98.12 87 LYS A O 1
ATOM 724 N N . VAL A 1 88 ? -16.870 2.600 -10.805 1.00 97.50 88 VAL A N 1
ATOM 725 C CA . VAL A 1 88 ? -17.909 3.056 -9.871 1.00 97.50 88 VAL A CA 1
ATOM 726 C C . VAL A 1 88 ? -17.647 4.469 -9.345 1.00 97.50 88 VAL A C 1
ATOM 728 O O . VAL A 1 88 ? -18.312 4.897 -8.408 1.00 97.50 88 VAL A O 1
ATOM 731 N N . ASN A 1 89 ? -16.698 5.203 -9.940 1.00 97.31 89 ASN A N 1
ATOM 732 C CA . ASN A 1 89 ? -16.305 6.559 -9.539 1.00 97.31 89 ASN A CA 1
ATOM 733 C C . ASN A 1 89 ? -15.989 6.702 -8.036 1.00 97.31 89 ASN A C 1
ATOM 735 O O . ASN A 1 89 ? -16.330 7.706 -7.412 1.00 97.31 89 ASN A O 1
ATOM 739 N N . SER A 1 90 ? -15.335 5.699 -7.449 1.00 97.56 90 SER A N 1
ATOM 740 C CA . SER A 1 90 ? -14.916 5.708 -6.045 1.00 97.56 90 SER A CA 1
ATOM 741 C C . SER A 1 90 ? -13.399 5.839 -5.927 1.00 97.56 90 SER A C 1
ATOM 743 O O . SER A 1 90 ? -12.647 5.466 -6.823 1.00 97.56 90 SER A O 1
ATOM 745 N N . ILE A 1 91 ? -12.943 6.366 -4.793 1.00 97.12 91 ILE A N 1
ATOM 746 C CA . ILE A 1 91 ? -11.527 6.390 -4.397 1.00 97.12 91 ILE A CA 1
ATOM 747 C C . ILE A 1 91 ? -11.290 5.666 -3.066 1.00 97.12 91 ILE A C 1
ATOM 749 O O . ILE A 1 91 ? -10.177 5.673 -2.556 1.00 97.12 91 ILE A O 1
ATOM 753 N N . ASN A 1 92 ? -12.326 5.059 -2.478 1.00 97.81 92 ASN A N 1
ATOM 754 C CA . ASN A 1 92 ? -12.273 4.452 -1.152 1.00 97.81 92 ASN A CA 1
ATOM 755 C C . ASN A 1 92 ? -12.458 2.928 -1.223 1.00 97.81 92 ASN A C 1
ATOM 757 O O . ASN A 1 92 ? -13.597 2.476 -1.391 1.00 97.81 92 ASN A O 1
ATOM 761 N N . PRO A 1 93 ? -11.383 2.131 -1.074 1.00 98.19 93 PRO A N 1
ATOM 762 C CA . PRO A 1 93 ? -9.966 2.523 -1.049 1.00 98.19 93 PRO A CA 1
ATOM 763 C C . PRO A 1 93 ? -9.360 2.663 -2.456 1.00 98.19 93 PRO A C 1
ATOM 765 O O . PRO A 1 93 ? -9.869 2.080 -3.415 1.00 98.19 93 PRO A O 1
ATOM 768 N N . ILE A 1 94 ? -8.231 3.365 -2.578 1.00 98.19 94 ILE A N 1
ATOM 769 C CA . ILE A 1 94 ? -7.411 3.395 -3.799 1.00 98.19 94 ILE A CA 1
ATOM 770 C C . ILE A 1 94 ? -5.935 3.609 -3.460 1.00 98.19 94 ILE A C 1
ATOM 772 O O . ILE A 1 94 ? -5.596 4.204 -2.442 1.00 98.19 94 ILE A O 1
ATOM 776 N N . THR A 1 95 ? -5.036 3.152 -4.326 1.00 98.44 95 THR A N 1
ATOM 777 C CA . THR A 1 95 ? -3.619 3.529 -4.277 1.00 98.44 95 THR A CA 1
ATOM 778 C C . THR A 1 95 ? -2.993 3.400 -5.655 1.00 98.44 95 THR A C 1
ATOM 780 O O . THR A 1 95 ? -3.295 2.457 -6.387 1.00 98.44 95 THR A O 1
ATOM 783 N N . ASN A 1 96 ? -2.099 4.322 -6.008 1.00 97.69 96 ASN A N 1
ATOM 784 C CA . ASN A 1 96 ? -1.307 4.236 -7.235 1.00 97.69 96 ASN A CA 1
ATOM 785 C C . ASN A 1 96 ? 0.162 3.846 -6.987 1.00 97.69 96 ASN A C 1
ATOM 787 O O . ASN A 1 96 ? 1.004 4.026 -7.866 1.00 97.69 96 ASN A O 1
ATOM 791 N N . MET A 1 97 ? 0.473 3.257 -5.827 1.00 97.75 97 MET A N 1
ATOM 792 C CA . MET A 1 97 ? 1.818 2.771 -5.486 1.00 97.75 97 MET A CA 1
ATOM 793 C C . MET A 1 97 ? 2.406 1.813 -6.535 1.00 97.75 97 MET A C 1
ATOM 795 O O . MET A 1 97 ? 3.613 1.840 -6.780 1.00 97.75 97 MET A O 1
ATOM 799 N N . HIS A 1 98 ? 1.572 1.037 -7.237 1.00 97.81 98 HIS A N 1
ATOM 800 C CA . HIS A 1 98 ? 2.018 0.206 -8.360 1.00 97.81 98 HIS A CA 1
ATOM 801 C C . HIS A 1 98 ? 2.776 0.997 -9.437 1.00 97.81 98 HIS A C 1
ATOM 803 O O . HIS A 1 98 ? 3.715 0.461 -10.025 1.00 97.81 98 HIS A O 1
ATOM 809 N N . ALA A 1 99 ? 2.419 2.263 -9.681 1.00 96.81 99 ALA A N 1
ATOM 810 C CA . ALA A 1 99 ? 3.110 3.115 -10.643 1.00 96.81 99 ALA A CA 1
ATOM 811 C C . ALA A 1 99 ? 4.545 3.423 -10.189 1.00 96.81 99 ALA A C 1
ATOM 813 O O . ALA A 1 99 ? 5.479 3.284 -10.979 1.00 96.81 99 ALA A O 1
ATOM 814 N N . LEU A 1 100 ? 4.734 3.759 -8.907 1.00 96.19 100 LEU A N 1
ATOM 815 C CA . LEU A 1 100 ? 6.055 4.005 -8.327 1.00 96.19 100 LEU A CA 1
ATOM 816 C C . LEU A 1 100 ? 6.930 2.751 -8.377 1.00 96.19 100 LEU A C 1
ATOM 818 O O . LEU A 1 100 ? 8.061 2.805 -8.856 1.00 96.19 100 LEU A O 1
ATOM 822 N N . ILE A 1 101 ? 6.408 1.610 -7.922 1.00 95.94 101 ILE A N 1
ATOM 823 C CA . ILE A 1 101 ? 7.188 0.368 -7.889 1.00 9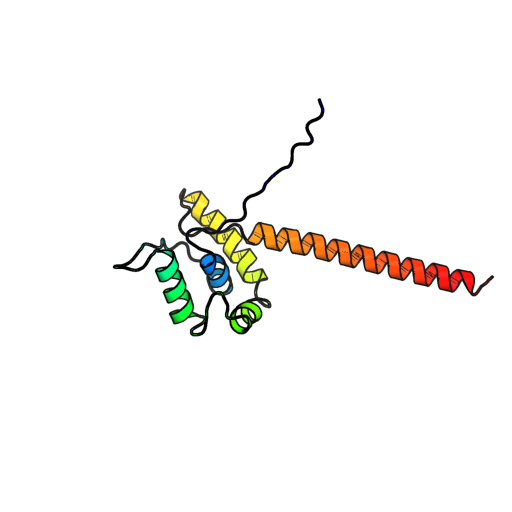5.94 101 ILE A CA 1
ATOM 824 C C . ILE A 1 101 ? 7.543 -0.090 -9.308 1.00 95.94 101 ILE A C 1
ATOM 826 O O . ILE A 1 101 ? 8.681 -0.478 -9.562 1.00 95.94 101 ILE A O 1
ATOM 830 N N . THR A 1 102 ? 6.611 0.014 -10.260 1.00 94.94 102 THR A N 1
ATOM 831 C CA . THR A 1 102 ? 6.880 -0.321 -11.668 1.00 94.94 102 THR A CA 1
ATOM 832 C C . THR A 1 102 ? 7.968 0.576 -12.253 1.00 94.94 102 THR A C 1
ATOM 834 O O . THR A 1 102 ? 8.880 0.078 -12.913 1.00 94.94 102 THR A O 1
ATOM 837 N N . LEU A 1 103 ? 7.921 1.878 -11.963 1.00 94.06 103 LEU A N 1
ATOM 838 C CA . LEU A 1 103 ? 8.944 2.829 -12.384 1.00 94.06 103 LEU A CA 1
ATOM 839 C C . LEU A 1 103 ? 10.326 2.449 -11.826 1.00 94.06 103 LEU A C 1
ATOM 841 O O . LEU A 1 103 ? 11.290 2.355 -12.585 1.00 94.06 103 LEU A O 1
ATOM 845 N N . LEU A 1 104 ? 10.417 2.161 -10.524 1.00 93.06 104 LEU A N 1
ATOM 846 C CA . LEU A 1 104 ? 11.666 1.741 -9.880 1.00 93.06 104 LEU A CA 1
ATOM 847 C C . LEU A 1 104 ? 12.209 0.429 -10.466 1.00 93.06 104 LEU A C 1
ATOM 849 O O . LEU A 1 104 ? 13.410 0.330 -10.712 1.00 93.06 104 LEU A O 1
ATOM 853 N N . LYS A 1 105 ? 11.350 -0.559 -10.762 1.00 91.44 105 LYS A N 1
ATOM 854 C CA . LYS A 1 105 ? 11.768 -1.811 -11.425 1.00 91.44 105 LYS A CA 1
ATOM 855 C C . LYS A 1 105 ? 12.401 -1.556 -12.787 1.00 91.44 105 LYS A C 1
ATOM 857 O O . LYS A 1 105 ? 13.420 -2.170 -13.100 1.00 91.44 105 LYS A O 1
ATOM 862 N N . ILE A 1 106 ? 11.789 -0.689 -13.595 1.00 91.88 106 ILE A N 1
ATOM 863 C CA . ILE A 1 106 ? 12.298 -0.344 -14.927 1.00 91.88 106 ILE A CA 1
ATOM 864 C C . ILE A 1 106 ? 13.678 0.303 -14.787 1.00 91.88 106 ILE A C 1
ATOM 866 O O . ILE A 1 106 ? 14.642 -0.201 -15.359 1.00 91.88 106 ILE A O 1
ATOM 870 N N . PHE A 1 107 ? 13.805 1.322 -13.932 1.00 91.25 107 PHE A N 1
ATOM 871 C CA . PHE A 1 107 ? 15.085 1.995 -13.700 1.00 91.25 107 PHE A CA 1
ATOM 872 C C . PHE A 1 107 ? 16.185 1.047 -13.205 1.00 91.25 107 PHE A C 1
ATOM 874 O O . PHE A 1 107 ? 17.300 1.069 -13.724 1.00 91.25 107 PHE A O 1
ATOM 881 N N . LEU A 1 108 ? 15.891 0.181 -12.230 1.00 88.69 108 LEU A N 1
ATOM 882 C CA . LEU A 1 108 ? 16.873 -0.771 -11.700 1.00 88.69 108 LEU A CA 1
ATOM 883 C C . LEU A 1 108 ? 17.284 -1.820 -12.740 1.00 88.69 108 LEU A C 1
ATOM 885 O O . LEU A 1 108 ? 18.453 -2.210 -12.804 1.00 88.69 108 LEU A O 1
ATOM 889 N N . LYS A 1 109 ? 16.345 -2.266 -13.582 1.00 87.25 109 LYS A N 1
ATOM 890 C CA . LYS A 1 109 ? 16.635 -3.178 -14.692 1.00 87.25 109 LYS A CA 1
ATOM 891 C C . LYS A 1 109 ? 17.580 -2.527 -15.702 1.00 87.25 109 LYS A C 1
ATOM 893 O O . LYS A 1 109 ? 18.548 -3.170 -16.112 1.00 87.25 109 LYS A O 1
ATOM 898 N N . ASP A 1 110 ? 17.333 -1.271 -16.057 1.00 86.12 110 ASP A N 1
ATOM 899 C CA . ASP A 1 110 ? 18.157 -0.524 -17.009 1.00 86.12 110 ASP A CA 1
ATOM 900 C C . ASP A 1 110 ? 19.567 -0.280 -16.466 1.00 86.12 110 ASP A C 1
ATOM 902 O O . ASP A 1 110 ? 20.549 -0.531 -17.171 1.00 86.12 110 ASP A O 1
ATOM 906 N N . LEU A 1 111 ? 19.686 0.092 -15.186 1.00 84.88 111 LEU A N 1
ATOM 907 C CA . LEU A 1 111 ? 20.977 0.202 -14.504 1.00 84.88 111 LEU A CA 1
ATOM 908 C C . LEU A 1 111 ? 21.735 -1.126 -14.546 1.00 84.88 111 LEU A C 1
ATOM 910 O O . LEU A 1 111 ? 22.898 -1.159 -14.946 1.00 84.88 111 LEU A O 1
ATOM 914 N N . ARG A 1 112 ? 21.079 -2.245 -14.210 1.00 85.38 112 ARG A N 1
ATOM 915 C CA . ARG A 1 112 ? 21.715 -3.569 -14.249 1.00 85.38 112 ARG A CA 1
ATOM 916 C C . ARG A 1 112 ? 22.231 -3.915 -15.648 1.00 85.38 112 ARG A C 1
ATOM 918 O O . ARG A 1 112 ? 23.354 -4.397 -15.780 1.00 85.38 112 ARG A O 1
ATOM 925 N N . ILE A 1 113 ? 21.446 -3.644 -16.692 1.00 83.25 113 ILE A N 1
ATOM 926 C CA . ILE A 1 113 ? 21.850 -3.874 -18.088 1.00 83.25 113 ILE A CA 1
ATOM 927 C C . ILE A 1 113 ? 23.048 -2.991 -18.459 1.00 83.25 113 ILE A C 1
ATOM 929 O O . ILE A 1 113 ? 23.990 -3.471 -19.094 1.00 83.25 113 ILE A O 1
ATOM 933 N N . MET A 1 114 ? 23.034 -1.718 -18.056 1.00 82.88 114 MET A N 1
ATOM 934 C CA . MET A 1 114 ? 24.132 -0.782 -18.292 1.00 82.88 114 MET A CA 1
ATOM 935 C C . MET A 1 114 ? 25.434 -1.283 -17.654 1.00 82.88 114 MET A C 1
ATOM 937 O O . MET A 1 114 ? 26.444 -1.397 -18.351 1.00 82.88 114 MET A O 1
ATOM 941 N N . TYR A 1 115 ? 25.404 -1.667 -16.373 1.00 80.81 115 TYR A N 1
ATOM 942 C CA . TYR A 1 115 ? 26.579 -2.204 -15.682 1.00 80.81 115 TYR A CA 1
ATOM 943 C C . TYR A 1 115 ? 27.085 -3.501 -16.323 1.00 80.81 115 TYR A C 1
ATOM 945 O O . TYR A 1 115 ? 28.285 -3.627 -16.558 1.00 80.81 115 TYR A O 1
ATOM 953 N N . MET A 1 116 ? 26.198 -4.427 -16.710 1.00 81.44 116 MET A N 1
ATOM 954 C CA . MET A 1 116 ? 26.607 -5.652 -17.415 1.00 81.44 116 MET A CA 1
ATOM 955 C C . MET A 1 116 ? 27.306 -5.348 -18.750 1.00 81.44 116 MET A C 1
ATOM 957 O O . MET A 1 116 ? 28.356 -5.924 -19.040 1.00 81.44 116 MET A O 1
ATOM 961 N N . LYS A 1 117 ? 26.783 -4.407 -19.549 1.00 82.94 117 LYS A N 1
ATOM 962 C CA . LYS A 1 117 ? 27.415 -3.979 -20.811 1.00 82.94 117 LYS A CA 1
ATOM 963 C C . LYS A 1 117 ? 28.779 -3.319 -20.586 1.00 82.94 117 LYS A C 1
ATOM 965 O O . LYS A 1 117 ? 29.692 -3.529 -21.388 1.00 82.94 117 LYS A O 1
ATOM 970 N N . MET A 1 118 ? 28.936 -2.533 -19.519 1.00 78.56 118 MET A N 1
ATOM 971 C CA . MET A 1 118 ? 30.218 -1.919 -19.155 1.00 78.56 118 MET A CA 1
ATOM 972 C C . MET A 1 118 ? 31.249 -2.974 -18.737 1.00 78.56 118 MET A C 1
ATOM 974 O O . MET A 1 118 ? 32.368 -2.955 -19.248 1.00 78.56 118 MET A O 1
ATOM 978 N N . SER A 1 119 ? 30.874 -3.925 -17.877 1.00 80.19 119 SER A N 1
ATOM 979 C CA . SER A 1 119 ? 31.756 -5.016 -17.441 1.00 8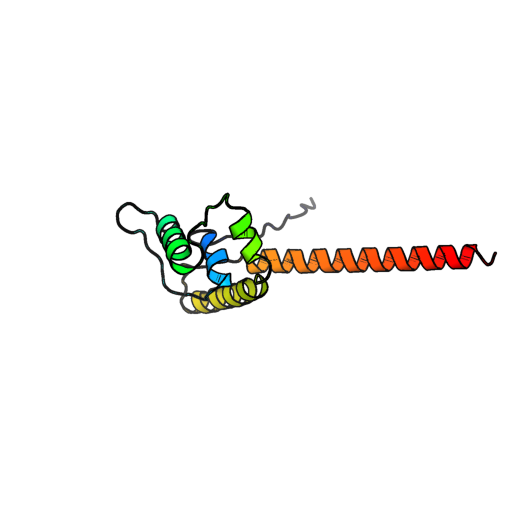0.19 119 SER A CA 1
ATOM 980 C C . SER A 1 119 ? 32.220 -5.891 -18.607 1.00 80.19 119 SER A C 1
ATOM 982 O O . SER A 1 119 ? 33.401 -6.217 -18.692 1.00 80.19 119 SER A O 1
ATOM 984 N N . ILE A 1 120 ? 31.328 -6.214 -19.550 1.00 77.06 120 ILE A N 1
ATOM 985 C CA . ILE A 1 120 ? 31.676 -6.975 -20.759 1.00 77.06 120 ILE A CA 1
ATOM 986 C C . ILE A 1 120 ? 32.672 -6.193 -21.630 1.00 77.06 120 ILE A C 1
ATOM 988 O O . ILE A 1 120 ? 33.705 -6.737 -22.017 1.00 77.06 120 ILE A O 1
ATOM 992 N N . ASN A 1 121 ? 32.415 -4.907 -21.894 1.00 72.81 121 ASN A N 1
ATOM 993 C CA . ASN A 1 121 ? 33.328 -4.061 -22.674 1.00 72.81 121 ASN A CA 1
ATOM 994 C C . ASN A 1 121 ? 34.718 -3.930 -22.031 1.00 72.81 121 ASN A C 1
ATOM 996 O O . ASN A 1 121 ? 35.725 -3.943 -22.740 1.00 72.81 121 ASN A O 1
ATOM 1000 N N . LEU A 1 122 ? 34.790 -3.815 -20.701 1.00 69.31 122 LEU A N 1
ATOM 1001 C CA . LEU A 1 122 ? 36.058 -3.784 -19.966 1.00 69.31 122 LEU A CA 1
ATOM 1002 C C . LEU A 1 122 ? 36.818 -5.111 -20.092 1.00 69.31 122 LEU A C 1
ATOM 1004 O O . LEU A 1 122 ? 38.019 -5.092 -20.360 1.00 69.31 122 LEU A O 1
ATOM 1008 N N . SER A 1 123 ? 36.129 -6.250 -19.972 1.00 71.94 123 SER A N 1
ATOM 1009 C CA . SER A 1 123 ? 36.724 -7.576 -20.177 1.00 71.94 123 SER A CA 1
ATOM 1010 C C . SER A 1 123 ? 37.260 -7.755 -21.601 1.00 71.94 123 SER A C 1
ATOM 1012 O O . SER A 1 123 ? 38.395 -8.197 -21.763 1.00 71.94 123 SER A O 1
ATOM 1014 N N . PHE A 1 124 ? 36.514 -7.336 -22.631 1.00 66.81 124 PHE A N 1
ATOM 1015 C CA . PHE A 1 124 ? 36.992 -7.370 -24.020 1.00 66.81 124 PHE A CA 1
ATOM 1016 C C . PHE A 1 124 ? 38.218 -6.477 -24.235 1.00 66.81 124 PHE A C 1
ATOM 1018 O O . PHE A 1 124 ? 39.209 -6.940 -24.796 1.00 66.81 124 PHE A O 1
ATOM 1025 N N . LYS A 1 125 ? 38.209 -5.230 -23.743 1.00 67.19 125 LYS A N 1
ATOM 1026 C CA . LYS A 1 125 ? 39.382 -4.339 -23.826 1.00 67.19 125 LYS A CA 1
ATOM 1027 C C . LYS A 1 125 ? 40.608 -4.928 -23.123 1.00 67.19 125 LYS A C 1
ATOM 1029 O O . LYS A 1 125 ? 41.716 -4.803 -23.635 1.00 67.19 125 LYS A O 1
ATOM 1034 N N . LYS A 1 126 ? 40.419 -5.587 -21.975 1.00 69.81 126 LYS A N 1
ATOM 1035 C CA . LYS A 1 126 ? 41.504 -6.246 -21.237 1.00 69.81 126 LYS A CA 1
ATOM 1036 C C . LYS A 1 126 ? 42.077 -7.435 -22.011 1.00 69.81 126 LYS A C 1
ATOM 1038 O O . LYS A 1 126 ? 43.292 -7.546 -22.090 1.00 69.81 126 LYS A O 1
ATOM 1043 N N . ILE A 1 127 ? 41.230 -8.269 -22.622 1.00 63.88 127 ILE A N 1
ATOM 1044 C CA . ILE A 1 127 ? 41.665 -9.385 -23.478 1.00 63.88 127 ILE A CA 1
ATOM 1045 C C . ILE A 1 127 ? 42.448 -8.854 -24.682 1.00 63.88 127 ILE A C 1
ATOM 1047 O O . ILE A 1 127 ? 43.569 -9.286 -24.903 1.00 63.88 127 ILE A O 1
ATOM 1051 N N . PHE A 1 128 ? 41.931 -7.867 -25.416 1.00 57.06 128 PHE A N 1
ATOM 1052 C CA . PHE A 1 128 ? 42.622 -7.325 -26.593 1.00 57.06 128 PHE A CA 1
ATOM 1053 C C . PHE A 1 128 ? 43.965 -6.645 -26.274 1.00 57.06 128 PHE A C 1
ATOM 1055 O O . PHE A 1 128 ? 44.871 -6.691 -27.099 1.00 57.06 128 PHE A O 1
ATOM 1062 N N . ASN A 1 129 ? 44.126 -6.062 -25.083 1.00 59.56 129 ASN A N 1
ATOM 1063 C CA . ASN A 1 129 ? 45.406 -5.494 -24.643 1.00 59.56 129 ASN A CA 1
ATOM 1064 C C . ASN A 1 129 ? 46.438 -6.548 -24.199 1.00 59.56 129 ASN A C 1
ATOM 1066 O O . ASN A 1 129 ? 47.602 -6.200 -24.059 1.00 59.56 129 ASN A O 1
ATOM 1070 N N . ILE A 1 130 ? 46.037 -7.804 -23.965 1.00 55.97 130 ILE A N 1
ATOM 1071 C CA . ILE A 1 130 ? 46.956 -8.917 -23.651 1.00 55.97 130 ILE A CA 1
ATOM 1072 C C . ILE A 1 130 ? 47.555 -9.527 -24.937 1.00 55.97 130 ILE A C 1
ATOM 1074 O O . ILE A 1 130 ? 48.579 -10.196 -24.878 1.00 55.97 130 ILE A O 1
ATOM 1078 N N . TRP A 1 131 ? 46.944 -9.275 -26.100 1.00 45.97 131 TRP A N 1
ATOM 1079 C CA . TRP A 1 131 ? 47.379 -9.781 -27.412 1.00 45.97 131 TRP A CA 1
ATOM 1080 C C . TRP A 1 131 ? 48.091 -8.719 -28.281 1.00 45.97 131 TRP A C 1
ATOM 1082 O O . TRP A 1 131 ? 48.147 -8.862 -29.502 1.00 45.97 131 TRP A O 1
ATOM 1092 N N . LYS A 1 132 ? 48.612 -7.649 -27.670 1.00 45.69 132 LYS A N 1
ATOM 1093 C CA . LYS A 1 132 ? 49.496 -6.649 -28.294 1.00 45.69 132 LYS A CA 1
ATOM 1094 C C . LYS A 1 132 ? 50.879 -6.726 -27.669 1.00 45.69 132 LYS A C 1
ATOM 1096 O O . LYS A 1 132 ? 51.847 -6.537 -28.433 1.00 45.69 132 LYS A O 1
#

Foldseek 3Di:
DDDPDDDDDDWDWPPDCLLLVVLLPDQDPDFFQADDPRGSVRVSVVVCLVPPNVPDDPPPVVSVVVSVVSSVSSLVSQVVNVVVCVVVVHVRGHTPVNVVVVVVVVVVVVVVVVVVVVVVVVVVVVVVVVVD

Secondary structure (DSSP, 8-state):
----PPPP----EES-THHHHHTTT----PPP--BTTB-HHHHHHHHHHHHT-TT--TT-HHHHHHHGGGHHHHHHHHHHHHHHHHHTT--SSEE-HHHHHHHHHHHHHHHHHHHHHHHHHHHHHHHHHH--

InterPro domains:
  IPR025591 RloB-like protein [PF13707] (8-104)

pLDDT: mean 90.71, std 12.19, range [45.69, 98.62]

Radius of gyration: 21.49 Å; chains: 1; bounding box: 67×43×46 Å

Sequence (132 aa):
MNSNFTRIIPIYSFPCIEIWFLLHFECTTRPFNSQGKKSIGEVIKDYFQSTYAPDYTETNKNVIESLVPDYERAIYNSIRLCNQQSKVNSINPITNMHALITLLKIFLKDLRIMYMKMSINLSFKKIFNIWK

Organism: Acinetobacter baumannii (NCBI:txid470)